Protein AF-G2MSA7-F1 (afdb_monomer_lite)

InterPro domains:
  IPR009288 Gamma-glutamylcyclotransferase, AIG2-like domain [PF06094] (2-59)
  IPR036568 Gamma-glutamyl cyclotransferase-like superfamily [SSF110857] (3-62)

Sequence (65 aa):
MPSIDELELYFGDNHEIMYLREKREVFYEDGKKEYVDIYVYKKDIKNEPHIYIATGDWRVFLLNR

Radius of gyration: 15.04 Å; chains: 1; bounding box: 35×22×35 Å

Secondary structure (DSSP, 8-state):
---HHHHHHEETTEE---EEEEEEEEE-TTS-EEEEEEEEE-S-GGGS-----TT--HHHHHHT-

Structure (mmCIF, N/CA/C/O backbone):
data_AF-G2MSA7-F1
#
_entry.id   AF-G2MSA7-F1
#
loop_
_atom_site.group_PDB
_atom_site.id
_atom_site.type_symbol
_atom_site.label_atom_id
_atom_site.label_alt_id
_atom_site.label_comp_id
_atom_site.label_asym_id
_atom_site.label_entity_id
_atom_site.label_seq_id
_atom_site.pdbx_PDB_ins_code
_atom_site.Cartn_x
_atom_site.Cartn_y
_atom_site.Cartn_z
_atom_site.occupancy
_atom_site.B_iso_or_equiv
_atom_site.auth_seq_id
_atom_site.auth_comp_id
_atom_site.auth_asym_id
_atom_site.auth_atom_id
_atom_site.pdbx_PDB_model_num
ATOM 1 N N . MET A 1 1 ? 16.376 -10.720 12.072 1.00 43.75 1 MET A N 1
ATOM 2 C CA . MET A 1 1 ? 15.344 -10.681 11.016 1.00 43.75 1 MET A CA 1
ATOM 3 C C . MET A 1 1 ? 15.664 -9.477 10.157 1.00 43.75 1 MET A C 1
ATOM 5 O O . MET A 1 1 ? 15.849 -8.427 10.764 1.00 43.75 1 MET A O 1
ATOM 9 N N . PRO A 1 2 ? 15.807 -9.619 8.829 1.00 55.69 2 PRO A N 1
ATOM 10 C CA . PRO A 1 2 ? 15.913 -8.452 7.961 1.00 55.69 2 PRO A CA 1
ATOM 11 C C . PRO A 1 2 ? 14.665 -7.588 8.153 1.00 55.69 2 PRO A C 1
ATOM 13 O O . PRO A 1 2 ? 13.565 -8.117 8.352 1.00 55.69 2 PRO A O 1
ATOM 16 N N . SER A 1 3 ? 14.842 -6.272 8.194 1.00 75.06 3 SER A N 1
ATOM 17 C CA . SER A 1 3 ? 13.711 -5.347 8.257 1.00 75.06 3 SER A CA 1
ATOM 18 C C . SER A 1 3 ? 12.826 -5.521 7.013 1.00 75.06 3 SER A C 1
ATOM 20 O O . SER A 1 3 ? 13.313 -5.913 5.956 1.00 75.06 3 SER A O 1
ATOM 22 N N . ILE A 1 4 ? 11.518 -5.255 7.111 1.00 77.38 4 ILE A N 1
ATOM 23 C CA . ILE A 1 4 ? 10.640 -5.276 5.921 1.00 77.38 4 ILE A CA 1
ATOM 24 C C . ILE A 1 4 ? 11.196 -4.325 4.848 1.00 77.38 4 ILE A C 1
ATOM 26 O O . ILE A 1 4 ? 11.168 -4.655 3.671 1.00 77.38 4 ILE A O 1
ATOM 30 N N . ASP A 1 5 ? 11.807 -3.214 5.268 1.00 73.12 5 ASP A N 1
ATOM 31 C CA . ASP A 1 5 ? 12.510 -2.293 4.375 1.00 73.12 5 ASP A CA 1
ATOM 32 C C . ASP A 1 5 ? 13.602 -2.979 3.546 1.00 73.12 5 ASP A C 1
ATOM 34 O O . ASP A 1 5 ? 13.736 -2.681 2.367 1.00 73.12 5 ASP A O 1
ATOM 38 N N . GLU A 1 6 ? 14.373 -3.903 4.128 1.00 72.62 6 GLU A N 1
ATOM 39 C CA . GLU A 1 6 ? 15.363 -4.673 3.372 1.00 72.62 6 GLU A CA 1
ATOM 40 C C . GLU A 1 6 ? 14.679 -5.541 2.320 1.00 72.62 6 GLU A C 1
ATOM 42 O O . GLU A 1 6 ? 15.091 -5.515 1.171 1.00 72.62 6 GLU A O 1
ATOM 47 N N . LEU A 1 7 ? 13.605 -6.256 2.660 1.00 71.69 7 LEU A N 1
ATOM 48 C CA . LEU A 1 7 ? 12.902 -7.115 1.698 1.00 71.69 7 LEU A CA 1
ATOM 49 C C . LEU A 1 7 ? 12.327 -6.322 0.514 1.00 71.69 7 LEU A C 1
ATOM 51 O O . LEU A 1 7 ? 12.416 -6.769 -0.624 1.00 71.69 7 LEU A O 1
ATOM 55 N N . GLU A 1 8 ? 11.800 -5.127 0.767 1.00 66.19 8 GLU A N 1
ATOM 56 C CA . GLU A 1 8 ? 11.206 -4.252 -0.254 1.00 66.19 8 GLU A CA 1
ATOM 57 C C . GLU A 1 8 ? 12.249 -3.580 -1.175 1.00 66.19 8 GLU A C 1
ATOM 59 O O . GLU A 1 8 ? 11.907 -3.040 -2.233 1.00 66.19 8 GLU A O 1
ATOM 64 N N . LEU A 1 9 ? 13.533 -3.628 -0.798 1.00 60.56 9 LEU A N 1
ATOM 65 C CA . LEU A 1 9 ? 14.667 -3.201 -1.623 1.00 60.56 9 LEU A CA 1
ATOM 66 C C . LEU A 1 9 ? 15.161 -4.294 -2.583 1.00 60.56 9 LEU A C 1
ATOM 68 O O . LEU A 1 9 ? 15.898 -3.977 -3.516 1.00 60.56 9 LEU A O 1
ATOM 72 N N . TYR A 1 10 ? 14.779 -5.558 -2.377 1.00 56.97 10 TYR A N 1
ATOM 73 C CA . TYR A 1 10 ? 15.313 -6.697 -3.127 1.00 56.97 10 TYR A CA 1
ATOM 74 C C . TYR A 1 10 ? 14.225 -7.413 -3.930 1.00 56.97 10 TYR A C 1
ATOM 76 O O . TYR A 1 10 ? 13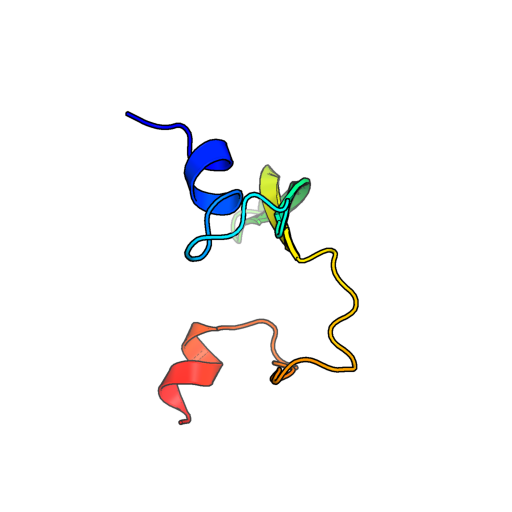.519 -8.282 -3.424 1.00 56.97 10 TYR A O 1
ATOM 84 N N . PHE A 1 11 ? 14.162 -7.129 -5.231 1.00 54.53 11 PHE A N 1
ATOM 85 C CA . PHE A 1 11 ? 13.476 -7.992 -6.196 1.00 54.53 11 PHE A CA 1
ATOM 86 C C . PHE A 1 11 ? 14.476 -8.485 -7.254 1.00 54.53 11 PHE A C 1
ATOM 88 O O . PHE A 1 11 ? 14.828 -7.757 -8.181 1.00 54.53 11 PHE A O 1
ATOM 95 N N . GLY A 1 12 ? 14.926 -9.739 -7.119 1.00 57.69 12 GLY A N 1
ATOM 96 C CA . GLY A 1 12 ? 15.886 -10.378 -8.034 1.00 57.69 12 GLY A CA 1
ATOM 97 C C . GLY A 1 12 ? 17.350 -10.019 -7.744 1.00 57.69 12 GLY A C 1
ATOM 98 O O . GLY A 1 12 ? 17.720 -9.835 -6.589 1.00 57.69 12 GLY A O 1
ATOM 99 N N . ASP A 1 13 ? 18.178 -9.919 -8.790 1.00 53.56 13 ASP A N 1
ATOM 100 C CA . ASP A 1 13 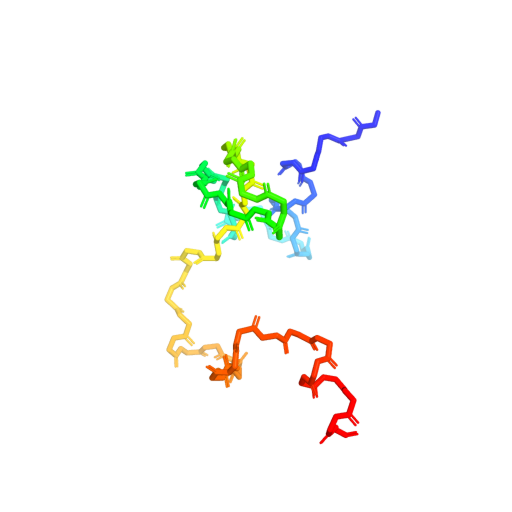? 19.626 -9.642 -8.685 1.00 53.56 13 ASP A CA 1
ATOM 101 C C . ASP A 1 13 ? 19.983 -8.136 -8.679 1.00 53.56 13 ASP A C 1
ATOM 103 O O . ASP A 1 13 ? 21.155 -7.764 -8.593 1.00 53.56 13 ASP A O 1
ATOM 107 N N . ASN A 1 14 ? 18.989 -7.244 -8.767 1.00 55.81 14 ASN A N 1
ATOM 108 C CA . ASN A 1 14 ? 19.211 -5.803 -8.900 1.00 55.81 14 ASN A CA 1
ATOM 109 C C . ASN A 1 14 ? 19.033 -5.071 -7.562 1.00 55.81 14 ASN A C 1
ATOM 111 O O . ASN A 1 14 ? 17.977 -5.139 -6.938 1.00 55.81 14 ASN A O 1
ATOM 115 N N . HIS A 1 15 ? 20.058 -4.318 -7.153 1.00 60.88 15 HIS A N 1
ATOM 116 C CA . HIS A 1 15 ? 20.029 -3.447 -5.973 1.00 60.88 15 HIS A CA 1
ATOM 117 C C . HIS A 1 15 ? 19.406 -2.090 -6.328 1.00 60.88 15 HIS A C 1
ATOM 119 O O . HIS A 1 15 ? 20.103 -1.080 -6.427 1.00 60.88 15 HIS A O 1
ATOM 125 N N . GLU A 1 16 ? 18.095 -2.058 -6.555 1.00 66.12 16 GLU A N 1
ATOM 126 C CA . GLU A 1 16 ? 17.376 -0.816 -6.842 1.00 66.12 16 GLU A CA 1
ATOM 127 C C . GLU A 1 16 ? 16.156 -0.657 -5.938 1.00 66.12 16 GLU A C 1
ATOM 129 O O . GLU A 1 16 ? 15.364 -1.576 -5.763 1.00 66.12 16 GLU A O 1
ATOM 134 N N . ILE A 1 17 ? 15.977 0.551 -5.399 1.00 65.06 17 ILE A N 1
ATOM 135 C CA . ILE A 1 17 ? 14.832 0.888 -4.552 1.00 65.06 17 ILE A CA 1
ATOM 136 C C . ILE A 1 17 ? 13.548 0.839 -5.396 1.00 65.06 17 ILE A C 1
ATOM 138 O O . ILE A 1 17 ? 13.347 1.684 -6.271 1.00 65.06 17 ILE A O 1
ATOM 142 N N . MET A 1 18 ? 12.676 -0.139 -5.135 1.00 74.00 18 MET A N 1
ATOM 143 C CA . MET A 1 18 ? 11.406 -0.321 -5.857 1.00 74.00 18 MET A CA 1
ATOM 144 C C . MET A 1 18 ? 10.237 0.350 -5.132 1.00 74.00 18 MET A C 1
ATOM 146 O O . MET A 1 18 ? 9.450 1.085 -5.742 1.00 74.00 18 MET A O 1
ATOM 150 N N . TYR A 1 19 ? 10.165 0.140 -3.819 1.00 80.75 19 TYR A N 1
ATOM 151 C CA . TYR A 1 19 ? 9.127 0.681 -2.956 1.00 80.75 19 TYR A CA 1
ATOM 152 C C . TYR A 1 19 ? 9.713 1.659 -1.938 1.00 80.75 19 TYR A C 1
ATOM 154 O O . TYR A 1 19 ? 10.794 1.447 -1.393 1.00 80.75 19 TYR A O 1
ATOM 162 N N . LEU A 1 20 ? 8.980 2.738 -1.663 1.00 83.38 20 LEU A N 1
ATOM 163 C CA . LEU A 1 20 ? 9.284 3.664 -0.576 1.00 83.38 20 LEU A CA 1
ATOM 164 C C . LEU A 1 20 ? 8.228 3.563 0.516 1.00 83.38 20 LEU A C 1
ATOM 166 O O . LEU A 1 20 ? 7.029 3.578 0.229 1.00 83.38 20 LEU A O 1
ATOM 170 N N . ARG A 1 21 ? 8.689 3.514 1.766 1.00 87.75 21 ARG A N 1
ATOM 171 C CA . ARG A 1 21 ? 7.827 3.580 2.942 1.00 87.75 21 ARG A CA 1
ATOM 172 C C . ARG A 1 21 ? 7.290 4.999 3.137 1.00 87.75 21 ARG A C 1
ATOM 174 O O . ARG A 1 21 ? 8.058 5.952 3.254 1.00 87.75 21 ARG A O 1
ATOM 181 N N . GLU A 1 22 ? 5.974 5.123 3.229 1.00 90.88 22 GLU A N 1
ATOM 182 C CA . GLU A 1 22 ? 5.249 6.356 3.531 1.00 90.88 22 GLU A CA 1
ATOM 183 C C . GLU A 1 22 ? 4.305 6.134 4.711 1.00 90.88 22 GLU A C 1
ATOM 185 O O . GLU A 1 22 ? 3.736 5.057 4.853 1.00 90.88 22 GLU A O 1
ATOM 190 N N . LYS A 1 23 ? 4.063 7.169 5.520 1.00 94.06 23 LYS A N 1
ATOM 191 C CA . LYS A 1 23 ? 2.994 7.130 6.524 1.00 94.06 23 LYS A CA 1
ATOM 192 C C . LYS A 1 23 ? 1.689 7.629 5.932 1.00 94.06 23 LYS A C 1
ATOM 194 O O . LYS A 1 23 ? 1.660 8.718 5.358 1.00 94.06 23 LYS A O 1
ATOM 199 N N . ARG A 1 24 ? 0.602 6.879 6.124 1.00 95.56 24 ARG A N 1
ATOM 200 C CA . ARG A 1 24 ? -0.755 7.316 5.766 1.00 95.56 24 ARG A CA 1
ATOM 201 C C . ARG A 1 24 ? -1.741 7.108 6.895 1.00 95.56 24 ARG A C 1
ATOM 203 O O . ARG A 1 24 ? -1.642 6.143 7.645 1.00 95.56 24 ARG A O 1
ATOM 210 N N . GLU A 1 25 ? -2.685 8.036 6.992 1.00 97.25 25 GLU A N 1
ATOM 211 C CA . GLU A 1 25 ? -3.820 7.921 7.898 1.00 97.25 25 GLU A CA 1
ATOM 212 C C . GLU A 1 25 ? -4.802 6.878 7.347 1.00 97.25 25 GLU A C 1
ATOM 214 O O . GLU A 1 25 ? -5.207 6.947 6.184 1.00 97.25 25 GLU A O 1
ATOM 219 N N . VAL A 1 26 ? -5.170 5.912 8.183 1.00 95.44 26 VAL A N 1
ATOM 220 C CA . VAL A 1 26 ? -6.211 4.919 7.912 1.00 95.44 26 VAL A CA 1
ATOM 221 C C . VAL A 1 26 ? -7.365 5.091 8.886 1.00 95.44 26 VAL A C 1
ATOM 223 O O . VAL A 1 26 ? -7.184 5.537 10.022 1.00 95.44 26 VAL A O 1
ATOM 226 N N . PHE A 1 27 ? -8.554 4.724 8.419 1.00 96.06 27 PHE A N 1
ATOM 227 C CA . PHE A 1 27 ? -9.807 4.839 9.152 1.00 96.06 27 PHE A CA 1
ATOM 228 C C . PHE A 1 27 ? -10.347 3.438 9.405 1.00 96.06 27 PHE A C 1
ATOM 230 O O . PHE A 1 27 ? -10.567 2.679 8.460 1.00 96.06 27 PHE A O 1
ATOM 237 N N . TYR A 1 28 ? -10.544 3.099 10.672 1.00 95.06 28 TYR A N 1
ATOM 238 C CA . TYR A 1 28 ? -11.155 1.839 11.075 1.00 95.06 28 TYR A CA 1
ATOM 239 C C . TYR A 1 28 ? -12.676 1.983 11.146 1.00 95.06 28 TYR A C 1
ATOM 241 O O . TYR A 1 28 ? -13.213 3.085 11.275 1.00 95.06 28 TYR A O 1
ATOM 249 N N . GLU A 1 29 ? -13.379 0.854 11.083 1.00 94.81 29 GLU A N 1
ATOM 250 C CA . GLU A 1 29 ? -14.847 0.808 11.128 1.00 94.81 29 GLU A CA 1
ATOM 251 C C . GLU A 1 29 ? -15.422 1.345 12.448 1.00 94.81 29 GLU A C 1
ATOM 253 O O . GLU A 1 29 ? -16.532 1.868 12.477 1.00 94.81 29 GLU A O 1
ATOM 258 N N . ASP A 1 30 ? -14.646 1.270 13.533 1.00 95.50 30 ASP A N 1
ATOM 259 C CA . ASP A 1 30 ? -14.990 1.814 14.851 1.00 95.50 30 ASP A CA 1
ATOM 260 C C . ASP A 1 30 ? -14.773 3.339 14.964 1.00 95.50 30 ASP A C 1
ATOM 262 O O . ASP A 1 30 ? -15.000 3.928 16.022 1.00 95.50 30 ASP A O 1
ATOM 266 N N . GLY A 1 31 ? -14.341 3.993 13.882 1.00 95.25 31 GLY A N 1
ATOM 267 C CA . GLY A 1 31 ? -14.061 5.426 13.830 1.00 95.25 31 GLY A CA 1
ATOM 268 C C . GLY A 1 31 ? -12.667 5.818 14.328 1.00 95.25 31 GLY A C 1
ATOM 269 O O . GLY A 1 31 ? -12.326 7.006 14.293 1.00 95.25 31 GLY A O 1
ATOM 270 N N . LYS A 1 32 ? -11.835 4.861 14.760 1.00 96.75 32 LYS A N 1
ATOM 271 C CA . LYS A 1 32 ? -10.435 5.122 15.105 1.00 96.75 32 LYS A CA 1
ATOM 272 C C . LYS A 1 32 ? -9.659 5.559 13.860 1.00 96.75 32 LYS A C 1
ATOM 274 O O . LYS A 1 32 ? -9.897 5.085 12.748 1.00 96.75 32 LYS A O 1
ATOM 279 N N . LYS A 1 33 ? -8.683 6.442 14.073 1.00 97.38 33 LYS A N 1
ATOM 280 C CA . LYS A 1 33 ? -7.690 6.838 13.070 1.00 97.38 33 LYS A CA 1
ATOM 281 C C . LYS A 1 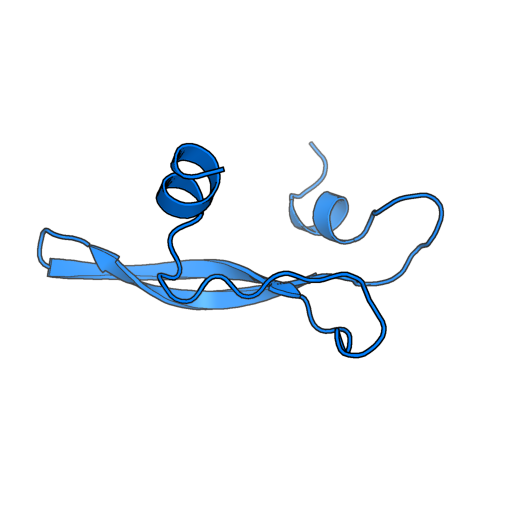33 ? -6.296 6.440 13.524 1.00 97.38 33 LYS A C 1
ATOM 283 O O . LYS A 1 33 ? -5.980 6.546 14.709 1.00 97.38 33 LYS A O 1
ATOM 288 N N . GLU A 1 34 ? -5.465 6.005 12.590 1.00 97.44 34 GLU A N 1
ATOM 289 C CA . GLU A 1 34 ? -4.077 5.635 12.865 1.00 97.44 34 GLU A CA 1
ATOM 290 C C . GLU A 1 34 ? -3.184 5.985 11.681 1.00 97.44 34 GLU A C 1
ATOM 292 O O . GLU A 1 34 ? -3.604 5.877 10.534 1.00 97.44 34 GLU A O 1
ATOM 297 N N . TYR A 1 35 ? -1.946 6.392 11.957 1.00 97.06 35 TYR A N 1
ATOM 298 C CA . TYR A 1 35 ? -0.923 6.501 10.925 1.00 97.06 35 TYR A CA 1
ATOM 299 C C . TYR A 1 35 ? -0.183 5.177 10.817 1.00 97.06 35 TYR A C 1
ATOM 301 O O . TYR A 1 35 ? 0.513 4.788 11.754 1.00 97.06 35 TYR A O 1
ATOM 309 N N . VAL A 1 36 ? -0.295 4.528 9.665 1.00 94.88 36 VAL A N 1
ATOM 310 C CA . VAL A 1 36 ? 0.385 3.266 9.368 1.00 94.88 36 VAL A CA 1
ATOM 311 C C . VAL A 1 36 ? 1.432 3.468 8.281 1.00 94.88 36 VAL A C 1
ATOM 313 O O . VAL A 1 36 ? 1.289 4.337 7.416 1.00 94.88 36 VAL A O 1
ATOM 316 N N . ASP A 1 37 ? 2.491 2.669 8.338 1.00 92.56 37 ASP A N 1
ATOM 317 C CA . ASP A 1 37 ? 3.496 2.609 7.284 1.00 92.56 37 ASP A CA 1
ATOM 318 C C . ASP A 1 37 ? 2.949 1.801 6.095 1.00 92.56 37 ASP A C 1
ATOM 320 O O . ASP A 1 37 ? 2.452 0.686 6.259 1.00 92.56 37 ASP A O 1
ATOM 324 N N . ILE A 1 38 ? 3.047 2.362 4.891 1.00 91.69 38 ILE A N 1
ATOM 325 C CA . ILE A 1 38 ? 2.696 1.720 3.622 1.00 91.69 38 ILE A CA 1
ATOM 326 C C . ILE A 1 38 ? 3.893 1.749 2.674 1.00 91.69 38 ILE A C 1
ATOM 328 O O . ILE A 1 38 ? 4.686 2.686 2.710 1.00 91.69 38 ILE A O 1
ATOM 332 N N . TYR A 1 39 ? 3.995 0.768 1.784 1.00 88.94 39 TYR A N 1
ATOM 333 C CA . TYR A 1 39 ? 5.041 0.712 0.764 1.00 88.94 39 TYR A CA 1
ATOM 334 C C . TYR A 1 39 ? 4.455 1.082 -0.595 1.00 88.94 39 TYR A C 1
ATOM 336 O O . TYR A 1 39 ? 3.493 0.474 -1.063 1.00 88.94 39 TYR A O 1
ATOM 344 N N . VAL A 1 40 ? 5.015 2.114 -1.222 1.00 88.12 40 VAL A N 1
ATOM 345 C CA . VAL A 1 40 ? 4.520 2.667 -2.486 1.00 88.12 40 VAL A CA 1
ATOM 346 C C . VAL A 1 40 ? 5.550 2.435 -3.576 1.00 88.12 40 VAL A C 1
ATOM 348 O O . VAL A 1 40 ? 6.690 2.873 -3.444 1.00 88.12 40 VAL A O 1
ATOM 351 N N . TYR A 1 41 ? 5.136 1.792 -4.666 1.00 86.31 41 TYR A N 1
ATOM 352 C CA . TYR A 1 41 ? 5.971 1.631 -5.853 1.00 86.31 41 TYR A CA 1
ATOM 353 C C . TYR A 1 41 ? 6.203 2.994 -6.514 1.00 86.31 41 TYR A C 1
ATOM 355 O O . TYR A 1 41 ? 5.241 3.715 -6.793 1.00 86.31 41 TYR A O 1
ATOM 363 N N . LYS A 1 42 ? 7.465 3.379 -6.736 1.00 80.50 42 LYS A N 1
ATOM 364 C CA . LYS A 1 42 ? 7.817 4.740 -7.198 1.00 80.50 42 LYS A CA 1
ATOM 365 C C . LYS A 1 42 ? 8.336 4.832 -8.623 1.00 80.50 42 LYS A C 1
ATOM 367 O O . LYS A 1 42 ? 8.426 5.942 -9.146 1.00 80.50 42 LYS A O 1
ATOM 372 N N . LYS A 1 43 ? 8.674 3.711 -9.255 1.00 79.81 43 LYS A N 1
ATOM 373 C CA . LYS A 1 43 ? 9.093 3.725 -10.658 1.00 79.81 43 LYS A CA 1
ATOM 374 C C . LYS A 1 43 ? 7.900 4.005 -11.569 1.00 79.81 43 LYS A C 1
ATOM 376 O O . LYS A 1 43 ? 6.765 3.654 -11.249 1.00 79.81 43 LYS A O 1
ATOM 381 N N . ASP A 1 44 ? 8.170 4.642 -12.707 1.00 80.94 44 ASP A N 1
ATOM 382 C CA . ASP A 1 44 ? 7.152 4.833 -13.738 1.00 80.94 44 ASP A CA 1
ATOM 383 C C . ASP A 1 44 ? 6.714 3.454 -14.260 1.00 80.94 44 ASP A C 1
ATOM 385 O O . ASP A 1 44 ? 7.519 2.694 -14.793 1.00 80.94 44 ASP A O 1
ATOM 389 N N . ILE A 1 45 ? 5.436 3.127 -14.071 1.00 82.31 45 ILE A N 1
ATOM 390 C CA . ILE A 1 45 ? 4.852 1.840 -14.467 1.00 82.31 45 ILE A CA 1
ATOM 391 C C . ILE A 1 45 ? 4.468 1.792 -15.948 1.00 82.31 45 ILE A C 1
ATOM 393 O O . ILE A 1 45 ? 4.084 0.731 -16.426 1.00 82.31 45 ILE A O 1
ATOM 397 N N . LYS A 1 46 ? 4.546 2.906 -16.695 1.00 80.31 46 LYS A N 1
ATOM 398 C CA . LYS A 1 46 ? 4.065 2.984 -18.091 1.00 80.31 46 LYS A CA 1
ATOM 399 C C . LYS A 1 46 ? 4.627 1.900 -19.006 1.00 80.31 46 LYS A C 1
ATOM 401 O O . LYS A 1 46 ? 3.934 1.488 -19.929 1.00 80.31 46 LYS A O 1
ATOM 406 N N . ASN A 1 47 ? 5.861 1.469 -18.754 1.00 78.81 47 ASN A N 1
ATOM 407 C CA . ASN A 1 47 ? 6.566 0.492 -19.584 1.00 78.81 47 ASN A CA 1
ATOM 408 C C . ASN A 1 47 ? 6.610 -0.913 -18.963 1.00 78.81 47 ASN A C 1
ATOM 410 O O . ASN A 1 47 ? 7.149 -1.825 -19.581 1.00 78.81 47 ASN A O 1
ATOM 414 N N . GLU A 1 48 ? 6.042 -1.093 -17.770 1.00 81.12 48 GLU A N 1
ATOM 415 C CA . GLU A 1 48 ? 6.022 -2.367 -17.052 1.00 81.12 48 GLU A CA 1
ATOM 416 C C . GLU A 1 48 ? 4.623 -2.996 -17.129 1.00 81.12 48 GLU A C 1
ATOM 418 O O . GLU A 1 48 ? 3.624 -2.270 -17.067 1.00 81.12 48 GLU A O 1
ATOM 423 N N . PRO A 1 49 ? 4.492 -4.330 -17.232 1.00 84.56 49 PRO A N 1
ATOM 424 C CA . PRO A 1 49 ? 3.195 -4.990 -17.144 1.00 84.56 49 PRO A CA 1
ATOM 425 C C . PRO A 1 49 ? 2.529 -4.692 -15.795 1.00 84.56 49 PRO A C 1
ATOM 427 O O . PRO A 1 49 ? 3.011 -5.104 -14.742 1.00 84.56 49 PRO A O 1
ATOM 430 N N . HIS A 1 50 ? 1.397 -3.995 -15.819 1.00 88.12 50 HIS A N 1
ATOM 431 C CA . HIS A 1 50 ? 0.641 -3.653 -14.619 1.00 88.12 50 HIS A CA 1
ATOM 432 C C . HIS A 1 50 ? -0.861 -3.770 -14.865 1.00 88.12 50 HIS A C 1
ATOM 434 O O . HIS A 1 50 ? -1.342 -3.708 -15.997 1.00 88.12 50 HIS A O 1
ATOM 440 N N . ILE A 1 51 ? -1.613 -3.947 -13.781 1.00 90.50 51 ILE A N 1
ATOM 441 C CA . ILE A 1 51 ? -3.074 -3.992 -13.805 1.00 90.50 51 ILE A CA 1
ATOM 442 C C . ILE A 1 51 ? -3.581 -3.003 -12.772 1.00 90.50 51 ILE A C 1
ATOM 444 O O . ILE A 1 51 ? -3.234 -3.085 -11.595 1.00 90.50 51 ILE A O 1
ATOM 448 N N . TYR A 1 52 ? -4.409 -2.068 -13.221 1.00 90.19 52 TYR A N 1
ATOM 449 C CA . TYR A 1 52 ? -5.082 -1.141 -12.329 1.00 90.19 52 TYR A CA 1
ATOM 450 C C . TYR A 1 52 ? -6.316 -1.801 -11.702 1.00 90.19 52 TYR A C 1
ATOM 452 O O . TYR A 1 52 ? -7.187 -2.304 -12.412 1.00 90.19 52 TYR A O 1
ATOM 460 N N . ILE A 1 53 ? -6.402 -1.777 -10.371 1.00 93.06 53 ILE A N 1
ATOM 461 C CA . ILE A 1 53 ? -7.533 -2.321 -9.610 1.00 93.06 53 ILE A CA 1
ATOM 462 C C . ILE A 1 53 ? -8.396 -1.153 -9.139 1.00 93.06 53 ILE A C 1
ATOM 464 O O . ILE A 1 53 ? -8.095 -0.511 -8.135 1.00 93.06 53 ILE A O 1
ATOM 468 N N . ALA A 1 54 ? -9.479 -0.883 -9.869 1.00 93.00 54 ALA A N 1
ATOM 469 C CA . ALA A 1 54 ? -10.334 0.282 -9.629 1.00 93.00 54 ALA A CA 1
ATOM 470 C C . ALA A 1 54 ? -11.026 0.280 -8.253 1.00 93.00 54 ALA A C 1
ATOM 472 O O . ALA A 1 54 ? -11.301 1.343 -7.707 1.00 93.00 54 ALA A O 1
ATOM 473 N N . THR A 1 55 ? -11.291 -0.896 -7.676 1.00 94.12 55 THR A N 1
ATOM 474 C CA . THR A 1 55 ? -11.896 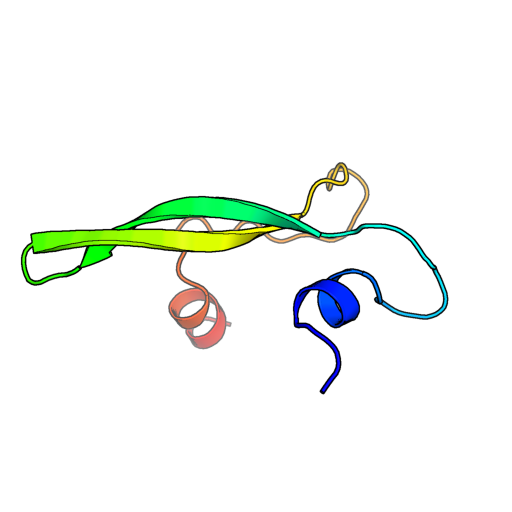-1.022 -6.338 1.00 94.12 55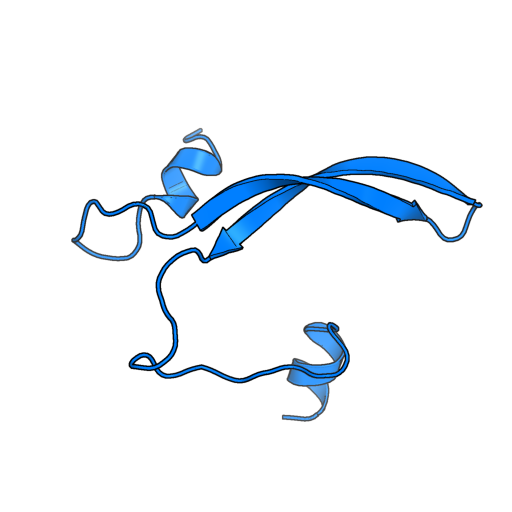 THR A CA 1
ATOM 475 C C . THR A 1 55 ? -10.910 -0.734 -5.208 1.00 94.12 55 THR A C 1
ATOM 477 O O . THR A 1 55 ? -11.335 -0.524 -4.077 1.00 94.12 55 THR A O 1
ATOM 480 N N . GLY A 1 56 ? -9.601 -0.784 -5.482 1.00 92.38 56 GLY A N 1
ATOM 481 C CA . GLY A 1 56 ? -8.556 -0.757 -4.457 1.00 92.38 56 GLY A CA 1
ATOM 482 C C . GLY A 1 56 ? -8.496 -2.008 -3.568 1.00 92.38 56 GLY A C 1
ATOM 483 O O . GLY A 1 56 ? -7.654 -2.067 -2.678 1.00 92.38 56 GLY A O 1
ATOM 484 N N . ASP A 1 57 ? -9.346 -3.014 -3.805 1.00 92.94 57 ASP A N 1
ATOM 485 C CA . ASP A 1 57 ? -9.407 -4.240 -3.006 1.00 92.94 57 ASP A CA 1
ATOM 486 C C . ASP A 1 57 ? -8.768 -5.414 -3.759 1.00 92.94 57 ASP A C 1
ATOM 488 O O . ASP A 1 57 ? -9.325 -5.969 -4.714 1.00 92.94 57 ASP A O 1
ATOM 492 N N . TRP A 1 58 ? -7.584 -5.809 -3.290 1.00 92.69 58 TRP A N 1
ATOM 493 C CA . TRP A 1 58 ? -6.827 -6.930 -3.839 1.00 92.69 58 TRP A CA 1
ATOM 494 C C . TRP A 1 58 ? -7.550 -8.276 -3.688 1.00 92.69 58 TRP A C 1
ATOM 496 O O . TRP A 1 58 ? -7.459 -9.128 -4.571 1.00 92.69 58 TRP A O 1
ATOM 506 N N . ARG A 1 59 ? -8.295 -8.486 -2.596 1.00 93.25 59 ARG A N 1
ATOM 507 C CA . ARG A 1 59 ? -9.019 -9.744 -2.351 1.00 93.25 59 ARG A CA 1
ATOM 508 C C . ARG A 1 59 ? -10.170 -9.892 -3.335 1.00 93.25 59 ARG A C 1
ATOM 510 O O . ARG A 1 59 ? -10.322 -10.954 -3.931 1.00 93.25 59 ARG A O 1
ATOM 517 N N . VAL A 1 60 ? -10.935 -8.821 -3.549 1.00 93.00 60 VAL A N 1
ATOM 518 C CA . VAL A 1 60 ? -12.013 -8.795 -4.552 1.00 93.00 60 VAL A CA 1
ATOM 519 C C . VAL A 1 60 ? -11.452 -9.033 -5.952 1.00 93.00 60 VAL A C 1
ATOM 521 O O . VAL A 1 60 ? -12.041 -9.788 -6.722 1.00 93.00 60 VAL A O 1
ATOM 524 N N . PHE A 1 61 ? -10.306 -8.436 -6.283 1.00 92.25 61 PHE A N 1
ATOM 525 C CA . PHE A 1 61 ? -9.646 -8.672 -7.566 1.00 92.25 61 PHE A CA 1
ATOM 526 C C . PHE A 1 61 ? -9.265 -10.146 -7.772 1.00 92.25 6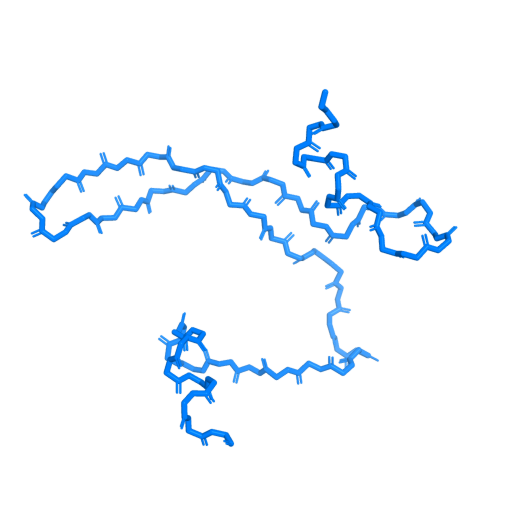1 PHE A C 1
ATOM 528 O O . PHE A 1 61 ? -9.536 -10.690 -8.838 1.00 92.25 61 PHE A O 1
ATOM 535 N N . LEU A 1 62 ? -8.680 -10.802 -6.763 1.00 91.75 62 LEU A N 1
ATOM 536 C CA . LEU A 1 62 ? -8.274 -12.209 -6.853 1.00 91.75 62 LEU A CA 1
ATOM 537 C C . LEU A 1 62 ? -9.451 -13.183 -6.965 1.00 91.75 62 LEU A C 1
ATOM 539 O O . LEU A 1 62 ? -9.331 -14.191 -7.650 1.00 91.75 62 LEU A O 1
ATOM 543 N N . LEU A 1 63 ? -10.568 -12.904 -6.289 1.00 91.62 63 LEU A N 1
ATOM 544 C CA . LEU A 1 63 ? -11.740 -13.788 -6.293 1.00 91.62 63 LEU A CA 1
ATOM 545 C C . LEU A 1 63 ? -12.514 -13.768 -7.617 1.00 91.62 63 LEU A C 1
ATOM 547 O O . LEU A 1 63 ? -13.222 -14.722 -7.918 1.00 91.62 63 LEU A O 1
ATOM 551 N N . ASN A 1 64 ? -12.395 -12.691 -8.393 1.00 80.06 64 ASN A N 1
ATOM 552 C CA . ASN A 1 64 ? -13.093 -12.519 -9.670 1.00 80.06 64 ASN A CA 1
ATOM 553 C C . ASN A 1 64 ? -12.224 -12.890 -10.884 1.00 80.06 64 ASN A C 1
ATOM 555 O O . ASN A 1 64 ? -12.533 -12.471 -12.002 1.00 80.06 64 ASN A O 1
ATOM 559 N N . ARG A 1 65 ? -11.118 -13.608 -10.664 1.00 66.00 65 ARG A N 1
ATOM 560 C CA . ARG A 1 65 ? -10.095 -13.886 -11.672 1.00 66.00 65 ARG A CA 1
ATOM 561 C C . ARG A 1 65 ? -10.021 -15.353 -12.066 1.00 66.00 65 ARG A C 1
ATOM 563 O O . ARG A 1 65 ? -10.302 -16.213 -11.205 1.00 66.00 65 ARG A O 1
#

pLDDT: mean 82.41, std 13.92, range [43.75, 97.44]

Foldseek 3Di:
DPDVLVVCQDDDPDRHRQWDWDWDWDADPVRDIDTDIDTHGDDDCPPPDDDDDPVPDPVVVVVVD

Organism: NCBI:txid697303